Protein AF-A0A2I0HRJ3-F1 (afdb_monomer_lite)

InterPro domains:
  IPR005299 SAM dependent carboxyl methyltransferase [PF03492] (59-123)
  IPR005299 SAM dependent carboxyl methyltransferase [PTHR31009] (16-126)
  IPR029063 S-adenosyl-L-methionine-dependent methyltransferase superfamily [G3DSA:3.40.50.150] (27-151)
  IPR029063 S-adenosyl-L-methionine-dependent methyltransferase superfamily [SSF53335] (11-138)

Organism: Punica granatum (NCBI:txid22663)

Radius of gyration: 17.38 Å; chains: 1; bounding box: 43×32×62 Å

Sequence (162 aa):
MRNAAVTEPPESYPMNAGDGSYSYNKNSYFQRAATSTAKEKIDEAIATVLDITLFSSGPRASFTIADLGCSVGPNTFIAVQNIIEAVRKKYGSQAPDFQVFFNDHTANDFNTLFASLPPERNYYARSSRVLPWSIIPRVVPPFRALFLCDPLALKGAQGAAR

Secondary structure (DSSP, 8-state):
--------PPP--PPP-SSSTTSHHHH-HHHHHHHHHHHHHHHHHHHHH--GGGG-SSTT-EEEEEEES-TTSSHHHHHHHHHHHHHHHHHGGGPPEEEEEEE--TTS-HHHHHHTS-TT-SEEEEE-TT--TTTHHHHS-S-EEEEES-TTHHHHHHHT--

Structure (mmCIF, N/CA/C/O backbone):
data_AF-A0A2I0HRJ3-F1
#
_entry.id   AF-A0A2I0HRJ3-F1
#
loop_
_atom_site.group_PDB
_atom_site.id
_atom_site.type_symbol
_atom_site.label_atom_id
_atom_site.label_alt_id
_atom_site.label_comp_id
_atom_site.label_asym_id
_atom_site.label_entity_id
_atom_site.label_seq_id
_atom_site.pdbx_PDB_ins_code
_atom_site.Cartn_x
_atom_site.Cartn_y
_atom_site.Cartn_z
_atom_site.occupancy
_atom_site.B_iso_or_equiv
_atom_site.auth_seq_id
_atom_site.auth_comp_id
_atom_site.auth_asym_id
_atom_site.auth_atom_id
_atom_site.pdbx_PDB_model_num
ATOM 1 N N . MET A 1 1 ? -25.490 3.128 -42.632 1.00 36.47 1 MET A N 1
ATOM 2 C CA . MET A 1 1 ? -24.296 2.528 -42.000 1.00 36.47 1 MET A CA 1
ATOM 3 C C . MET A 1 1 ? -23.684 3.593 -41.100 1.00 36.47 1 MET A C 1
ATOM 5 O O . MET A 1 1 ? -23.390 4.668 -41.601 1.00 36.47 1 MET A O 1
ATOM 9 N N . ARG A 1 2 ? -23.642 3.384 -39.776 1.00 42.19 2 ARG A N 1
ATOM 10 C CA . ARG A 1 2 ? -23.034 4.340 -38.832 1.00 42.19 2 ARG A CA 1
ATOM 11 C C . ARG A 1 2 ? -21.537 4.047 -38.773 1.00 42.19 2 ARG A C 1
ATOM 13 O O . ARG A 1 2 ? -21.169 2.933 -38.414 1.00 42.19 2 ARG A O 1
ATOM 20 N N . ASN A 1 3 ? -20.709 5.025 -39.124 1.00 41.06 3 ASN A N 1
ATOM 21 C CA . ASN A 1 3 ? -19.272 4.966 -38.882 1.00 41.06 3 ASN A CA 1
ATOM 22 C C . ASN A 1 3 ? -19.058 5.031 -37.367 1.00 41.06 3 ASN A C 1
ATOM 24 O O . ASN A 1 3 ? -19.248 6.083 -36.759 1.00 41.06 3 ASN A O 1
ATOM 28 N N . ALA A 1 4 ? -18.739 3.895 -36.750 1.00 47.44 4 ALA A N 1
ATOM 29 C CA . ALA A 1 4 ? -18.221 3.884 -35.393 1.00 47.44 4 ALA A CA 1
ATOM 30 C C . ALA A 1 4 ? -16.813 4.479 -35.459 1.00 47.44 4 ALA A C 1
AT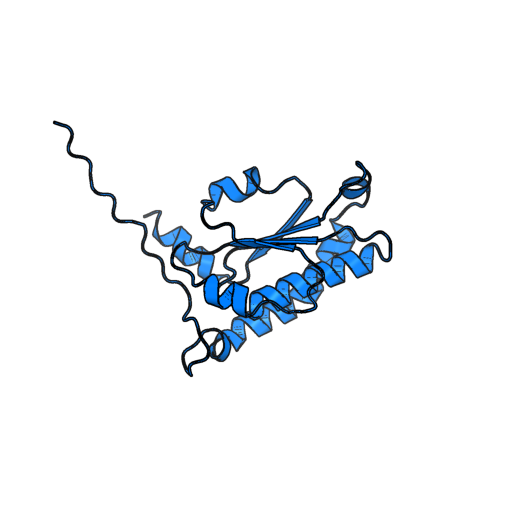OM 32 O O . ALA A 1 4 ? -15.919 3.886 -36.061 1.00 47.44 4 ALA A O 1
ATOM 33 N N . ALA A 1 5 ? -16.637 5.677 -34.903 1.00 50.50 5 ALA A N 1
ATOM 34 C CA . ALA A 1 5 ? -15.309 6.194 -34.627 1.00 50.50 5 ALA A CA 1
ATOM 35 C C . ALA A 1 5 ? -14.607 5.167 -33.732 1.00 50.50 5 ALA A C 1
ATOM 37 O O . ALA A 1 5 ? -15.096 4.855 -32.645 1.00 50.50 5 ALA A O 1
ATOM 38 N N . VAL A 1 6 ? -13.506 4.600 -34.221 1.00 47.59 6 VAL A N 1
ATOM 39 C CA . VAL A 1 6 ? -12.595 3.815 -33.395 1.00 47.59 6 VAL A CA 1
ATOM 40 C C . VAL A 1 6 ? -11.976 4.815 -32.426 1.00 47.59 6 VAL A C 1
ATOM 42 O O . VAL A 1 6 ? -11.072 5.562 -32.780 1.00 47.59 6 VAL A O 1
ATOM 45 N N . THR A 1 7 ? -12.549 4.924 -31.231 1.00 51.59 7 THR A N 1
ATOM 46 C CA . THR A 1 7 ? -11.903 5.612 -30.118 1.00 51.59 7 THR A CA 1
ATOM 47 C C . THR A 1 7 ? -10.709 4.763 -29.716 1.00 51.59 7 THR A C 1
ATOM 49 O O . THR A 1 7 ? -10.887 3.713 -29.095 1.00 51.59 7 THR A O 1
ATOM 52 N N . GLU A 1 8 ? -9.517 5.197 -30.124 1.00 52.19 8 GLU A N 1
ATOM 53 C CA . GLU A 1 8 ? -8.246 4.716 -29.584 1.00 52.19 8 GLU A CA 1
ATOM 54 C C . GLU A 1 8 ? -8.344 4.682 -28.046 1.00 52.19 8 GLU A C 1
ATOM 56 O O . GLU A 1 8 ? -8.881 5.626 -27.446 1.00 52.19 8 GLU A O 1
ATOM 61 N N . PRO A 1 9 ? -7.907 3.596 -27.384 1.00 56.91 9 PRO A N 1
ATOM 62 C CA . PRO A 1 9 ? -7.896 3.554 -25.930 1.00 56.91 9 PRO A CA 1
ATOM 63 C C . PRO A 1 9 ? -7.032 4.708 -25.397 1.00 56.91 9 PRO A C 1
ATOM 65 O O . PRO A 1 9 ? -6.014 5.034 -26.009 1.00 56.91 9 PRO A O 1
ATOM 68 N N . PRO A 1 10 ? -7.414 5.340 -24.272 1.00 60.16 10 PRO A N 1
ATOM 69 C CA . PRO A 1 10 ? -6.626 6.422 -23.698 1.00 60.16 10 PRO A CA 1
ATOM 70 C C . PRO A 1 10 ? -5.195 5.940 -23.457 1.00 60.16 10 PRO A C 1
ATOM 72 O O . PRO A 1 10 ? -4.993 4.884 -22.850 1.00 60.16 10 PRO A O 1
ATOM 75 N N . GLU A 1 11 ? -4.215 6.706 -23.940 1.00 67.25 11 GLU A N 1
ATOM 76 C CA . GLU A 1 11 ? -2.806 6.386 -23.739 1.00 67.25 11 GLU A CA 1
ATOM 77 C C . GLU A 1 11 ? -2.516 6.240 -22.241 1.00 67.25 11 GLU A C 1
ATOM 79 O O . GLU A 1 11 ? -2.834 7.110 -21.426 1.00 67.25 11 GLU A O 1
ATOM 84 N N . SER A 1 12 ? -1.920 5.109 -21.871 1.00 68.00 12 SER A N 1
ATOM 85 C CA . SER A 1 12 ? -1.556 4.802 -20.494 1.00 68.00 12 SER A CA 1
ATOM 86 C C . SER A 1 12 ? -0.052 4.624 -20.385 1.00 68.00 12 SER A C 1
ATOM 88 O O . SER A 1 12 ? 0.529 3.838 -21.133 1.00 68.00 12 SER A O 1
ATOM 90 N N . TYR A 1 13 ? 0.548 5.290 -19.405 1.00 80.38 13 TYR A N 1
ATOM 91 C CA . TYR A 1 13 ? 1.987 5.285 -19.168 1.00 80.38 13 TYR A CA 1
ATOM 92 C C . TYR A 1 13 ? 2.281 4.682 -17.787 1.00 80.38 13 TYR A C 1
ATOM 94 O O . TYR A 1 13 ? 2.548 5.427 -16.842 1.00 80.38 13 TYR A O 1
ATOM 102 N N . PRO A 1 14 ? 2.158 3.348 -17.621 1.00 82.38 14 PRO A N 1
ATOM 103 C CA . PRO A 1 14 ? 2.482 2.696 -16.360 1.00 82.38 14 PRO A CA 1
ATOM 104 C C . PRO A 1 14 ? 3.990 2.743 -16.100 1.00 82.38 14 PRO A C 1
ATOM 106 O O . PRO A 1 14 ? 4.805 2.925 -17.007 1.00 82.38 14 PRO A O 1
ATOM 109 N N . MET A 1 15 ? 4.368 2.538 -14.844 1.00 87.75 15 MET A N 1
ATOM 110 C CA . MET A 1 15 ? 5.772 2.518 -14.456 1.00 87.75 15 MET A CA 1
ATOM 111 C C . MET A 1 15 ? 6.461 1.214 -14.876 1.00 87.75 15 MET A C 1
ATOM 113 O O . MET A 1 15 ? 5.838 0.155 -14.951 1.00 87.75 15 MET A O 1
ATOM 117 N N . ASN A 1 16 ? 7.779 1.281 -15.087 1.00 85.50 16 ASN A N 1
ATOM 118 C CA . ASN A 1 16 ? 8.583 0.123 -15.478 1.00 85.50 16 ASN A CA 1
ATOM 119 C C . ASN A 1 16 ? 8.560 -0.971 -14.402 1.00 85.50 16 ASN A C 1
ATOM 121 O O . ASN A 1 16 ? 9.059 -0.774 -13.290 1.00 85.50 16 ASN A O 1
ATOM 125 N N . ALA A 1 17 ? 8.035 -2.139 -14.761 1.00 86.88 17 ALA A N 1
ATOM 126 C CA . ALA A 1 17 ? 8.001 -3.318 -13.907 1.00 86.88 17 ALA A CA 1
ATOM 127 C C . ALA A 1 17 ? 9.366 -4.025 -13.781 1.00 86.88 17 ALA A C 1
ATOM 129 O O . ALA A 1 17 ? 10.357 -3.660 -14.422 1.00 86.88 17 ALA A O 1
ATOM 130 N N . GLY A 1 18 ? 9.398 -5.071 -12.953 1.00 85.19 18 GLY A N 1
ATOM 131 C CA . GLY A 1 18 ? 10.560 -5.933 -12.743 1.00 85.19 18 GLY A CA 1
ATOM 132 C C . GLY A 1 18 ? 11.601 -5.366 -11.776 1.00 85.19 18 GLY A C 1
ATOM 133 O O . GLY A 1 18 ? 11.339 -4.432 -11.023 1.00 85.19 18 GLY A O 1
ATOM 134 N N . ASP A 1 19 ? 12.799 -5.956 -11.806 1.00 85.81 19 ASP A N 1
ATOM 135 C CA . ASP A 1 19 ? 13.920 -5.596 -10.924 1.00 85.81 19 ASP A CA 1
ATOM 136 C C . ASP A 1 19 ? 15.177 -5.157 -11.705 1.00 85.81 19 ASP A C 1
ATOM 138 O O . ASP A 1 19 ? 16.300 -5.170 -11.204 1.00 85.81 19 ASP A O 1
ATOM 142 N N . GLY A 1 20 ? 15.019 -4.753 -12.968 1.00 88.31 20 GLY A N 1
ATOM 143 C CA . GLY A 1 20 ? 16.112 -4.194 -13.771 1.00 88.31 20 GLY A CA 1
ATOM 144 C C . GLY A 1 20 ? 16.612 -2.844 -13.236 1.00 88.31 20 GLY A C 1
ATOM 145 O O . GLY A 1 20 ? 15.950 -2.201 -12.422 1.00 88.31 20 GLY A O 1
ATOM 146 N N . SER A 1 21 ? 17.760 -2.364 -13.723 1.00 90.44 21 SER A N 1
ATOM 147 C CA . SER A 1 21 ? 18.343 -1.067 -13.323 1.00 90.44 21 SER A CA 1
ATOM 148 C C . SER A 1 21 ? 17.411 0.130 -13.552 1.00 90.44 21 SER A C 1
ATOM 150 O O . SER A 1 21 ? 17.466 1.089 -12.790 1.00 90.44 21 SER A O 1
ATOM 152 N N . TYR A 1 22 ? 16.523 0.054 -14.546 1.00 87.69 22 TYR A N 1
ATOM 153 C CA . TYR A 1 22 ? 15.532 1.086 -14.885 1.00 87.69 22 TYR A CA 1
ATOM 154 C C . TYR A 1 22 ? 14.120 0.789 -14.351 1.00 87.69 22 TYR A C 1
ATOM 156 O O . TYR A 1 22 ? 13.154 1.444 -14.749 1.00 87.69 22 TYR A O 1
ATOM 164 N N . SER A 1 23 ? 13.979 -0.213 -13.478 1.00 88.62 23 SER A N 1
ATOM 165 C CA . SER A 1 23 ? 12.695 -0.550 -12.857 1.00 88.62 23 SER A CA 1
ATOM 166 C C . SER A 1 23 ? 12.235 0.536 -11.888 1.00 88.62 23 SER A C 1
ATOM 168 O O . SER A 1 23 ? 13.045 1.222 -11.254 1.00 88.62 23 SER A O 1
ATOM 170 N N . TYR A 1 24 ? 10.922 0.655 -11.714 1.00 87.31 24 TYR A N 1
ATOM 171 C CA . TYR A 1 24 ? 10.321 1.553 -10.734 1.00 87.31 24 TYR A CA 1
ATOM 172 C C . TYR A 1 24 ? 10.784 1.241 -9.307 1.00 87.31 24 TYR A C 1
ATOM 174 O O . TYR A 1 24 ? 11.082 2.158 -8.542 1.00 87.31 24 TYR A O 1
ATOM 182 N N . ASN A 1 25 ? 10.935 -0.040 -8.958 1.00 85.75 25 ASN A N 1
ATOM 183 C CA . ASN A 1 25 ? 11.424 -0.462 -7.644 1.00 85.75 25 ASN A CA 1
ATOM 184 C C . ASN A 1 25 ? 12.766 0.207 -7.277 1.00 85.75 25 ASN A C 1
ATOM 186 O O . ASN A 1 25 ? 12.941 0.676 -6.151 1.00 85.75 25 ASN A O 1
ATOM 190 N N . LYS A 1 26 ? 13.685 0.318 -8.248 1.00 87.38 26 LYS A N 1
ATOM 191 C CA . LYS A 1 26 ? 15.027 0.896 -8.056 1.00 87.38 26 LYS A CA 1
ATOM 192 C C . LYS A 1 26 ? 15.101 2.413 -8.260 1.00 87.38 26 LYS A C 1
ATOM 194 O O . LYS A 1 26 ? 16.068 3.022 -7.818 1.00 87.38 26 LYS A O 1
ATOM 199 N N . ASN A 1 27 ? 14.087 3.033 -8.871 1.00 89.69 27 ASN A N 1
ATOM 200 C CA . ASN A 1 27 ? 14.118 4.449 -9.271 1.00 89.69 27 ASN A CA 1
ATOM 201 C C . ASN A 1 27 ? 13.003 5.311 -8.647 1.00 89.69 27 ASN A C 1
ATOM 203 O O . ASN A 1 27 ? 12.802 6.450 -9.055 1.00 89.69 27 ASN A O 1
ATOM 207 N N . SER A 1 28 ? 12.288 4.804 -7.640 1.00 86.25 28 SER A N 1
ATOM 208 C CA . SER A 1 28 ? 11.148 5.490 -7.005 1.00 86.25 28 SER A CA 1
ATOM 209 C C . SER A 1 28 ? 11.454 6.074 -5.617 1.00 86.25 28 SER A C 1
ATOM 211 O O . SER A 1 28 ? 10.591 6.131 -4.737 1.00 86.25 28 SER A O 1
ATOM 213 N N . TYR A 1 29 ? 12.701 6.506 -5.393 1.00 86.56 29 TYR A N 1
ATOM 214 C CA . TYR A 1 29 ? 13.154 7.051 -4.105 1.00 86.56 29 TYR A CA 1
ATOM 215 C C . TYR A 1 29 ? 12.340 8.272 -3.658 1.00 86.56 29 TYR A C 1
ATOM 217 O O . TYR A 1 29 ? 11.975 8.369 -2.487 1.00 86.56 29 TYR A O 1
ATOM 225 N N . PHE A 1 30 ? 12.010 9.180 -4.581 1.00 83.81 30 PHE A N 1
ATOM 226 C CA . PHE A 1 30 ? 11.241 10.382 -4.254 1.00 83.81 30 PHE A CA 1
ATOM 227 C C . PHE A 1 30 ? 9.823 10.044 -3.781 1.00 83.81 30 PHE A C 1
ATOM 229 O O . PHE A 1 30 ? 9.378 10.570 -2.763 1.00 83.81 30 PHE A O 1
ATOM 236 N N . GLN A 1 31 ? 9.138 9.120 -4.461 1.00 82.94 31 GLN A N 1
ATOM 237 C CA . GLN A 1 31 ? 7.815 8.636 -4.053 1.00 82.94 31 GLN A CA 1
ATOM 238 C C . GLN A 1 31 ? 7.879 7.926 -2.695 1.00 82.94 31 GLN A C 1
ATOM 240 O O . GLN A 1 31 ? 7.003 8.111 -1.846 1.00 82.94 31 GLN A O 1
ATOM 245 N N . ARG A 1 32 ? 8.950 7.161 -2.449 1.00 85.25 32 ARG A N 1
ATOM 246 C CA . ARG A 1 32 ? 9.186 6.519 -1.152 1.00 85.25 32 ARG A CA 1
ATOM 247 C C . ARG A 1 32 ? 9.362 7.543 -0.033 1.00 85.25 32 ARG A C 1
ATOM 249 O O . ARG A 1 32 ? 8.709 7.423 0.997 1.00 85.25 32 ARG A O 1
ATOM 256 N N . ALA A 1 33 ? 10.201 8.557 -0.240 1.00 83.81 33 ALA A N 1
ATOM 257 C CA . ALA A 1 33 ? 10.417 9.624 0.732 1.00 83.81 33 ALA A CA 1
ATOM 258 C C . ALA A 1 33 ? 9.114 10.382 1.031 1.00 83.81 33 ALA A C 1
ATOM 260 O O . ALA A 1 33 ? 8.775 10.578 2.196 1.00 83.81 33 ALA A O 1
ATOM 261 N N . ALA A 1 34 ? 8.338 10.717 -0.005 1.00 82.00 34 ALA A N 1
ATOM 262 C CA . ALA A 1 34 ? 7.035 11.356 0.152 1.00 82.00 34 ALA A CA 1
ATOM 263 C C . ALA A 1 34 ? 6.055 10.496 0.970 1.00 82.00 34 ALA A C 1
ATOM 265 O O . ALA A 1 34 ? 5.377 11.015 1.856 1.00 82.00 34 ALA A O 1
ATOM 266 N N . THR A 1 35 ? 6.024 9.180 0.731 1.00 80.44 35 THR A N 1
ATOM 267 C CA . THR A 1 35 ? 5.199 8.231 1.502 1.00 80.44 35 THR A CA 1
ATOM 268 C C . THR A 1 35 ? 5.604 8.205 2.977 1.00 80.44 35 THR A C 1
ATOM 270 O O . THR A 1 35 ? 4.741 8.212 3.854 1.00 80.44 35 THR A O 1
ATOM 273 N N . SER A 1 36 ? 6.908 8.227 3.266 1.00 81.38 36 SER A N 1
ATOM 274 C CA . SER A 1 36 ? 7.418 8.287 4.640 1.00 81.38 36 SER A CA 1
ATOM 275 C C . SER A 1 36 ? 7.033 9.589 5.342 1.00 81.38 36 SER A C 1
ATOM 277 O O . SER A 1 36 ? 6.563 9.548 6.473 1.00 81.38 36 SER A O 1
ATOM 279 N N . THR A 1 37 ? 7.160 10.740 4.674 1.00 82.62 37 THR A N 1
ATOM 280 C CA . THR A 1 37 ? 6.748 12.040 5.235 1.00 82.62 37 THR A CA 1
ATOM 281 C C . THR A 1 37 ? 5.234 12.132 5.435 1.00 82.62 37 THR A C 1
ATOM 283 O O . THR A 1 37 ? 4.768 12.757 6.383 1.00 82.62 37 THR A O 1
ATOM 286 N N . ALA A 1 38 ? 4.441 11.489 4.574 1.00 82.88 38 ALA A N 1
ATOM 287 C CA . ALA A 1 38 ? 2.989 11.454 4.717 1.00 82.88 38 ALA A CA 1
ATOM 288 C C . ALA A 1 38 ? 2.519 10.641 5.936 1.00 82.88 38 ALA A C 1
ATOM 290 O O . ALA A 1 38 ? 1.383 10.830 6.368 1.00 82.88 38 ALA A O 1
ATOM 291 N N . LYS A 1 39 ? 3.368 9.774 6.510 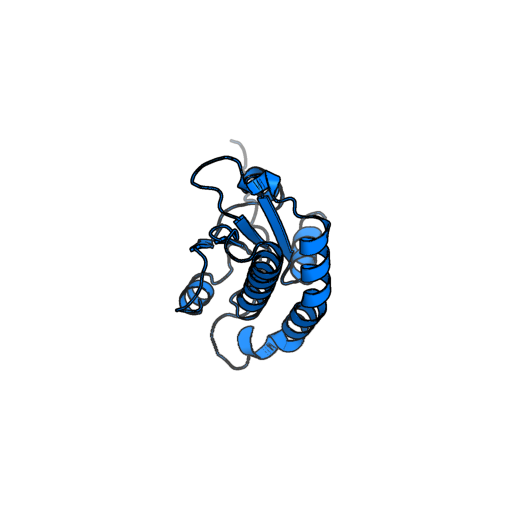1.00 86.81 39 LYS A N 1
ATOM 292 C CA . LYS A 1 39 ? 3.010 8.897 7.635 1.00 86.81 39 LYS A CA 1
ATOM 293 C C . LYS A 1 39 ? 2.410 9.662 8.813 1.00 86.81 39 LYS A C 1
ATOM 295 O O . LYS A 1 39 ? 1.345 9.289 9.285 1.00 86.81 39 LYS A O 1
ATOM 300 N N . GLU A 1 40 ? 3.047 10.745 9.251 1.00 88.12 40 GLU A N 1
ATOM 301 C CA . GLU A 1 40 ? 2.569 11.531 10.399 1.00 88.12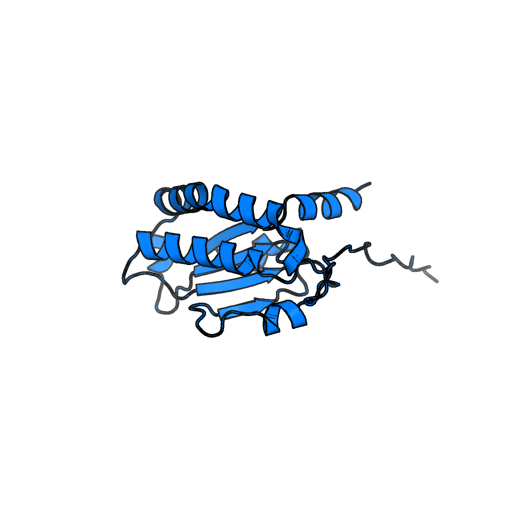 40 GLU A CA 1
ATOM 302 C C . GLU A 1 40 ? 1.180 12.129 10.142 1.00 88.12 40 GLU A C 1
ATOM 304 O O . GLU A 1 40 ? 0.310 12.090 11.009 1.00 88.12 40 GLU A O 1
ATOM 309 N N . LYS A 1 41 ? 0.934 12.597 8.912 1.00 85.75 41 LYS A N 1
ATOM 310 C CA . LYS A 1 41 ? -0.377 13.120 8.504 1.00 85.75 41 LYS A CA 1
ATOM 311 C C . LYS A 1 41 ? -1.441 12.029 8.424 1.00 85.75 41 LYS A C 1
ATOM 313 O O . LYS A 1 41 ? -2.598 12.290 8.738 1.00 85.75 41 LYS A O 1
ATOM 318 N N . ILE A 1 42 ? -1.072 10.820 7.993 1.00 86.44 42 ILE A N 1
ATOM 319 C CA . ILE A 1 42 ? -1.971 9.657 7.992 1.00 86.44 42 ILE A CA 1
ATOM 320 C C . ILE A 1 42 ? -2.354 9.303 9.430 1.00 86.44 42 ILE A C 1
ATOM 322 O O . ILE A 1 42 ? -3.540 9.154 9.716 1.00 86.44 42 ILE A O 1
ATOM 326 N N . ASP A 1 43 ? -1.371 9.212 10.330 1.00 87.44 43 ASP A N 1
ATOM 327 C CA . ASP A 1 43 ? -1.586 8.957 11.757 1.00 87.44 43 ASP A CA 1
ATOM 328 C C . ASP A 1 43 ? -2.567 9.978 12.354 1.00 87.44 43 ASP A C 1
ATOM 330 O O . ASP A 1 43 ? -3.551 9.592 12.986 1.00 87.44 43 ASP A O 1
ATOM 334 N N . GLU A 1 44 ? -2.337 11.273 12.112 1.00 86.50 44 GLU A N 1
ATOM 335 C CA . GLU A 1 44 ? -3.198 12.359 12.592 1.00 86.50 44 GLU A CA 1
ATOM 336 C C . GLU A 1 44 ? -4.615 12.278 12.007 1.00 86.50 44 GLU A C 1
ATOM 338 O O . GLU A 1 44 ? -5.604 12.342 12.744 1.00 86.50 44 GLU A O 1
ATOM 343 N N . ALA A 1 45 ? -4.737 12.093 10.690 1.00 85.19 45 ALA A N 1
ATOM 344 C CA . ALA A 1 45 ? -6.030 12.004 10.019 1.00 85.19 45 ALA A CA 1
ATOM 345 C C . ALA A 1 45 ? -6.845 10.808 10.528 1.00 85.19 45 ALA A C 1
ATOM 347 O O . ALA A 1 45 ? -8.037 10.936 10.797 1.00 85.19 45 ALA A O 1
ATOM 348 N N . ILE A 1 46 ? -6.216 9.647 10.726 1.00 85.25 46 ILE A N 1
ATOM 349 C CA . ILE A 1 46 ? -6.906 8.472 11.266 1.00 85.25 46 ILE A CA 1
ATOM 350 C C . ILE A 1 46 ? -7.263 8.672 12.739 1.00 85.25 46 ILE A C 1
ATOM 352 O O . ILE A 1 46 ? -8.381 8.336 13.141 1.00 85.25 46 ILE A O 1
ATOM 356 N N . ALA A 1 47 ? -6.377 9.272 13.538 1.00 85.62 47 ALA A N 1
ATOM 357 C CA . ALA A 1 47 ? -6.639 9.596 14.938 1.00 85.62 47 ALA A CA 1
ATOM 358 C C . ALA A 1 47 ? -7.828 10.554 15.117 1.00 85.62 47 ALA A C 1
ATOM 360 O O . ALA A 1 47 ? -8.607 10.377 16.054 1.00 85.62 47 ALA A O 1
ATOM 361 N N . THR A 1 48 ? -8.026 11.502 14.201 1.00 81.75 48 THR A N 1
ATOM 362 C CA . THR A 1 48 ? -9.041 12.563 14.324 1.00 81.75 48 THR A CA 1
ATOM 363 C C . THR A 1 48 ? -10.344 12.275 13.575 1.00 81.75 48 THR A C 1
ATOM 365 O O . THR A 1 48 ? -11.417 12.522 14.117 1.00 81.75 48 THR A O 1
ATOM 368 N N . VAL A 1 49 ? -10.279 11.731 12.356 1.00 76.69 49 VAL A N 1
ATOM 369 C CA . VAL A 1 49 ? -11.434 11.645 11.440 1.00 76.69 49 VAL A CA 1
ATOM 370 C C . VAL A 1 49 ? -12.178 10.310 11.536 1.00 76.69 49 VAL A C 1
ATOM 372 O O . VAL A 1 49 ? -13.384 10.260 11.307 1.00 76.69 49 VAL A O 1
ATOM 375 N N . LEU A 1 50 ? -11.486 9.211 11.853 1.00 74.56 50 LEU A N 1
ATOM 376 C CA . LEU A 1 50 ? -12.092 7.876 11.798 1.00 74.56 50 LEU A CA 1
ATOM 377 C C . LEU A 1 50 ? -12.897 7.559 13.074 1.00 74.56 50 LEU A C 1
ATOM 379 O O . LEU A 1 50 ? -12.329 7.497 14.161 1.00 74.56 50 LEU A O 1
ATOM 383 N N . ASP A 1 51 ? -14.206 7.333 12.977 1.00 71.62 51 ASP A N 1
ATOM 384 C CA . ASP A 1 51 ? -15.056 7.002 14.135 1.00 71.62 51 ASP A CA 1
ATOM 385 C C . ASP A 1 51 ? -15.240 5.479 14.302 1.00 71.62 51 ASP A C 1
ATOM 387 O O . ASP A 1 51 ? -15.378 4.742 13.331 1.00 71.62 51 ASP A O 1
ATOM 391 N N . ILE A 1 52 ? -15.242 4.993 15.546 1.00 59.91 52 ILE A N 1
ATOM 392 C CA . ILE A 1 52 ? -15.401 3.579 15.919 1.00 59.91 52 ILE A CA 1
ATOM 393 C C . ILE A 1 52 ? -16.816 3.044 15.660 1.00 59.91 52 ILE A C 1
ATOM 395 O O . ILE A 1 52 ? -17.004 1.843 15.437 1.00 59.91 52 ILE A O 1
ATOM 399 N N . THR A 1 53 ? -17.820 3.930 15.649 1.00 61.81 53 THR A N 1
ATOM 400 C CA . THR A 1 53 ? -19.222 3.569 15.374 1.00 61.81 53 THR A CA 1
ATOM 401 C C . THR A 1 53 ? -19.382 2.930 13.990 1.00 61.81 53 THR A C 1
ATOM 403 O O . THR A 1 53 ? -20.252 2.079 13.790 1.00 61.81 53 THR A O 1
ATOM 406 N N . LEU A 1 54 ? -18.459 3.240 13.072 1.00 60.56 54 LEU A N 1
ATOM 407 C CA . LEU A 1 54 ? -18.364 2.664 11.735 1.00 60.56 54 LEU A CA 1
ATOM 408 C C . LEU A 1 54 ? -18.184 1.135 11.747 1.00 60.56 54 LEU A C 1
ATOM 410 O O . LEU A 1 54 ? -18.760 0.453 10.903 1.00 60.56 54 LEU A O 1
ATOM 414 N N . PHE A 1 55 ? -17.450 0.574 12.714 1.00 61.88 55 PHE A N 1
ATOM 415 C CA . PHE A 1 55 ? -17.154 -0.869 12.763 1.00 61.88 55 PHE A CA 1
ATOM 416 C C . PHE A 1 55 ? -18.081 -1.659 13.690 1.00 61.88 55 PHE A C 1
ATOM 418 O O . PHE A 1 55 ? -18.043 -2.885 13.710 1.00 61.88 55 PHE A O 1
ATOM 425 N N . SER A 1 56 ? -18.951 -0.970 14.429 1.00 54.50 56 SER A N 1
ATOM 426 C CA . SER A 1 56 ? -19.861 -1.585 15.405 1.00 54.50 56 SER A CA 1
ATOM 427 C C . SER A 1 56 ? -21.088 -2.252 14.755 1.00 54.50 56 SER A C 1
ATOM 429 O O . SER A 1 56 ? -21.872 -2.924 15.423 1.00 54.50 56 SER A O 1
ATOM 431 N N . SER A 1 57 ? -21.257 -2.099 13.437 1.00 52.81 57 SER A N 1
ATOM 432 C CA . SER A 1 57 ? -22.404 -2.604 12.674 1.00 52.81 57 SER A CA 1
ATOM 433 C C . SER A 1 57 ? -22.154 -4.020 12.123 1.00 52.81 57 SER A C 1
ATOM 435 O O . SER A 1 57 ? -22.045 -4.227 10.917 1.00 52.81 57 SER A O 1
ATOM 437 N N . GLY A 1 58 ? -22.085 -5.013 13.014 1.00 54.75 58 GLY A N 1
ATOM 438 C CA . GLY A 1 58 ? -22.242 -6.435 12.677 1.00 54.75 58 GLY A CA 1
ATOM 439 C C . GLY A 1 58 ? -20.960 -7.274 12.496 1.00 54.75 58 GLY A C 1
ATOM 440 O O . GLY A 1 58 ? -19.853 -6.743 12.443 1.00 54.75 58 GLY A O 1
ATOM 441 N N . PRO A 1 59 ? -21.089 -8.614 12.370 1.00 49.84 59 PRO A N 1
ATOM 442 C CA . PRO A 1 59 ? -20.006 -9.593 12.582 1.00 49.84 59 PRO A CA 1
ATOM 443 C C . PRO A 1 59 ? -18.921 -9.648 11.485 1.00 49.84 59 PRO A C 1
ATOM 445 O O . PRO A 1 59 ? -18.185 -10.626 11.401 1.00 49.84 59 PRO A O 1
ATOM 448 N N . ARG A 1 60 ? -18.876 -8.664 10.576 1.00 54.28 60 ARG A N 1
ATOM 449 C CA . ARG A 1 60 ? -18.053 -8.665 9.348 1.00 54.28 60 ARG A CA 1
ATOM 450 C C . ARG A 1 60 ? -17.508 -7.279 8.980 1.00 54.28 60 ARG A C 1
ATOM 452 O O . ARG A 1 60 ? -17.262 -7.010 7.805 1.00 54.28 60 ARG A O 1
ATOM 459 N N . ALA A 1 61 ? -17.373 -6.371 9.941 1.00 67.62 61 ALA A N 1
ATOM 460 C CA . ALA A 1 61 ? -16.865 -5.035 9.657 1.00 67.62 61 ALA A CA 1
ATOM 461 C C . ALA A 1 61 ? -15.367 -5.092 9.301 1.00 67.62 61 ALA A C 1
ATOM 463 O O . ALA A 1 61 ? -14.516 -5.186 10.177 1.00 67.62 61 ALA A O 1
ATOM 464 N N . SER A 1 62 ? -15.043 -5.056 8.007 1.00 77.06 62 SER A N 1
ATOM 465 C CA . SER A 1 62 ? -13.667 -4.924 7.515 1.00 77.06 62 SER A CA 1
ATOM 466 C C . SER A 1 62 ? -13.361 -3.480 7.120 1.00 77.06 62 SER A C 1
ATOM 468 O O . SER A 1 62 ? -14.180 -2.838 6.456 1.00 77.06 62 SER A O 1
ATOM 470 N N . PHE A 1 63 ? -12.164 -2.991 7.434 1.00 83.06 63 PHE A N 1
ATOM 471 C CA . PHE A 1 63 ? -11.670 -1.709 6.945 1.00 83.06 63 PHE A CA 1
ATOM 472 C C . PHE A 1 63 ? -11.128 -1.852 5.528 1.00 83.06 63 PHE A C 1
ATOM 474 O O . PHE A 1 63 ? -10.258 -2.684 5.264 1.00 83.06 63 PHE A O 1
ATOM 481 N N . THR A 1 64 ? -11.648 -1.041 4.607 1.00 84.69 64 THR A N 1
ATOM 482 C CA . THR A 1 64 ? -11.239 -1.090 3.203 1.00 84.69 64 THR A CA 1
ATOM 483 C C . THR A 1 64 ? -10.299 0.064 2.876 1.00 84.69 64 THR A C 1
ATOM 485 O O . THR A 1 64 ? -10.616 1.231 3.095 1.00 84.69 64 THR A O 1
ATOM 488 N N . ILE A 1 65 ? -9.143 -0.271 2.317 1.00 85.94 65 ILE A N 1
ATOM 489 C CA . ILE A 1 65 ? -8.137 0.668 1.831 1.00 85.94 65 ILE A CA 1
ATOM 490 C C . ILE A 1 65 ? -8.145 0.594 0.309 1.00 85.94 65 ILE A C 1
ATOM 492 O O . ILE A 1 65 ? -8.121 -0.497 -0.260 1.00 85.94 65 ILE A O 1
ATOM 496 N N . ALA A 1 66 ? -8.168 1.745 -0.353 1.00 85.31 66 ALA A N 1
ATOM 497 C CA . ALA A 1 66 ? -7.973 1.828 -1.794 1.00 85.31 66 ALA A CA 1
ATOM 498 C C . ALA A 1 66 ? -6.710 2.644 -2.075 1.00 85.31 66 ALA A C 1
ATOM 500 O O . ALA A 1 66 ? -6.634 3.811 -1.683 1.00 85.31 66 ALA A O 1
ATOM 501 N N . ASP A 1 67 ? -5.739 2.025 -2.745 1.00 85.94 67 ASP A N 1
ATOM 502 C CA . ASP A 1 67 ? -4.553 2.710 -3.255 1.00 85.94 67 ASP A CA 1
ATOM 503 C C . ASP A 1 67 ? -4.715 2.960 -4.750 1.00 85.94 67 ASP A C 1
ATOM 505 O O . ASP A 1 67 ? -4.847 2.021 -5.544 1.00 85.94 67 ASP A O 1
ATOM 509 N N . LEU A 1 68 ? -4.763 4.237 -5.116 1.00 84.19 68 LEU A N 1
ATOM 510 C CA . LEU A 1 68 ? -4.978 4.676 -6.482 1.00 84.19 68 LEU A CA 1
ATOM 511 C C . LEU A 1 68 ? -3.661 5.184 -7.073 1.00 84.19 68 LEU A C 1
ATOM 513 O O . LEU A 1 68 ? -3.083 6.151 -6.584 1.00 84.19 68 LEU A O 1
ATOM 517 N N . GLY A 1 69 ? -3.212 4.543 -8.149 1.00 83.19 69 GLY A N 1
ATOM 518 C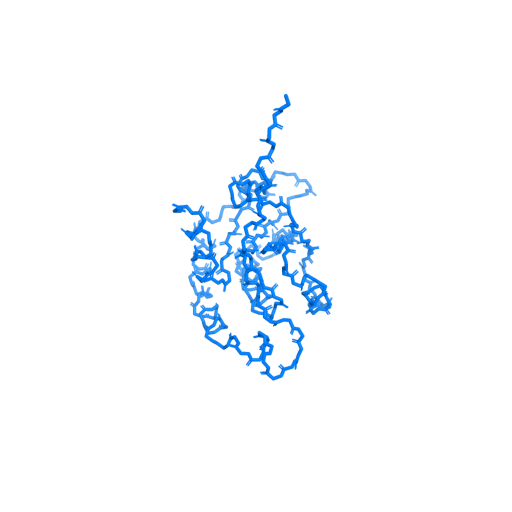 CA . GLY A 1 69 ? -1.858 4.713 -8.672 1.00 83.19 69 GLY A CA 1
ATOM 519 C C . GLY A 1 69 ? -0.860 3.810 -7.945 1.00 83.19 69 GLY A C 1
ATOM 520 O O . GLY A 1 69 ? 0.192 4.280 -7.516 1.00 83.19 69 GLY A O 1
ATOM 521 N N . CYS A 1 70 ? -1.208 2.534 -7.741 1.00 86.62 70 CYS A N 1
ATOM 522 C CA . CYS A 1 70 ? -0.390 1.603 -6.960 1.00 86.62 70 CYS A CA 1
ATOM 523 C C . CYS A 1 70 ? 0.937 1.219 -7.632 1.00 86.62 70 CYS A C 1
ATOM 525 O O . CYS A 1 70 ? 1.837 0.691 -6.968 1.00 86.62 70 CYS A O 1
ATOM 527 N N . SER A 1 71 ? 1.071 1.466 -8.940 1.00 88.38 71 SER A N 1
ATOM 528 C CA . SER A 1 71 ? 2.204 1.037 -9.752 1.00 88.38 71 SER A CA 1
ATOM 529 C C . SER A 1 71 ? 2.455 -0.468 -9.543 1.00 88.38 71 SER A C 1
ATOM 531 O O . SER A 1 71 ? 1.519 -1.265 -9.404 1.00 88.38 71 SER A O 1
ATOM 533 N N . VAL A 1 72 ? 3.718 -0.871 -9.495 1.00 87.94 72 VAL A N 1
ATOM 534 C CA . VAL A 1 72 ? 4.179 -2.257 -9.350 1.00 87.94 72 VAL A CA 1
ATOM 535 C C . VAL A 1 72 ? 4.786 -2.548 -7.971 1.00 87.94 72 VAL A C 1
ATOM 537 O O . VAL A 1 72 ? 5.333 -3.625 -7.754 1.00 87.94 72 VAL A O 1
ATOM 540 N N . GLY A 1 73 ? 4.700 -1.595 -7.036 1.00 83.88 73 GLY A N 1
ATOM 541 C CA . GLY A 1 73 ? 5.373 -1.651 -5.734 1.00 83.88 73 GLY A CA 1
ATOM 542 C C . GLY A 1 73 ? 6.849 -1.212 -5.759 1.00 83.88 73 GLY A C 1
ATOM 543 O O . GLY A 1 73 ? 7.393 -0.904 -6.818 1.00 83.88 73 GLY A O 1
ATOM 544 N N . PRO A 1 74 ? 7.513 -1.106 -4.588 1.00 88.88 74 PRO A N 1
ATOM 545 C CA . PRO A 1 74 ? 7.040 -1.508 -3.260 1.00 88.88 74 PRO A CA 1
ATOM 546 C C . PRO A 1 74 ? 6.366 -0.374 -2.471 1.00 88.88 74 PRO A C 1
ATOM 548 O O . PRO A 1 74 ? 5.842 -0.614 -1.387 1.00 88.88 74 PRO A O 1
ATOM 551 N N . ASN A 1 75 ? 6.380 0.862 -2.980 1.00 89.31 75 ASN A N 1
ATOM 552 C CA . ASN A 1 75 ? 5.922 2.039 -2.229 1.00 89.31 75 ASN A CA 1
ATOM 553 C C . ASN A 1 75 ? 4.450 1.928 -1.795 1.00 89.31 75 ASN A C 1
ATOM 555 O O . ASN A 1 75 ? 4.121 2.265 -0.660 1.00 89.31 75 ASN A O 1
ATOM 559 N N . THR A 1 76 ? 3.601 1.346 -2.646 1.00 89.31 76 THR A N 1
ATOM 560 C CA . THR A 1 76 ? 2.204 1.014 -2.328 1.00 89.31 76 THR A CA 1
ATOM 561 C C . THR A 1 76 ? 2.061 0.171 -1.052 1.00 89.31 76 THR A C 1
ATOM 563 O O . THR A 1 76 ? 1.224 0.458 -0.198 1.00 89.31 76 THR A O 1
ATOM 566 N N . PHE A 1 77 ? 2.942 -0.812 -0.835 1.00 90.75 77 PHE A N 1
ATOM 567 C CA . PHE A 1 77 ? 2.897 -1.662 0.356 1.00 90.75 77 PHE A CA 1
ATOM 568 C C . PHE A 1 77 ? 3.276 -0.889 1.619 1.00 90.75 77 PHE A C 1
ATOM 570 O O . PHE A 1 77 ? 2.673 -1.109 2.666 1.00 90.75 77 PHE A O 1
ATOM 577 N N . ILE A 1 78 ? 4.229 0.041 1.515 1.00 89.94 78 ILE A N 1
ATOM 578 C CA . ILE A 1 78 ? 4.622 0.928 2.620 1.00 89.94 78 ILE A CA 1
ATOM 579 C C . ILE A 1 78 ? 3.452 1.845 2.993 1.00 89.94 78 ILE A C 1
ATOM 581 O O . ILE A 1 78 ? 3.131 1.986 4.172 1.00 89.94 78 ILE A O 1
ATOM 585 N N . ALA A 1 79 ? 2.782 2.432 1.999 1.00 88.62 79 ALA A N 1
ATOM 586 C CA . ALA A 1 79 ? 1.624 3.292 2.223 1.00 88.62 79 ALA A CA 1
ATOM 587 C C . ALA A 1 79 ? 0.480 2.539 2.923 1.00 88.62 79 ALA A C 1
ATOM 589 O O . ALA A 1 79 ? -0.040 2.998 3.942 1.00 88.62 79 ALA A O 1
ATOM 590 N N . VAL A 1 80 ? 0.137 1.348 2.424 1.00 91.06 80 VAL A N 1
ATOM 591 C CA . VAL A 1 80 ? -0.882 0.472 3.022 1.00 91.06 80 VAL A CA 1
ATOM 592 C C . VAL A 1 80 ? -0.512 0.090 4.454 1.00 91.06 80 VAL A C 1
ATOM 594 O O . VAL A 1 80 ? -1.355 0.166 5.347 1.00 91.06 80 VAL A O 1
ATOM 597 N N . GLN A 1 81 ? 0.747 -0.278 4.696 1.00 91.81 81 GLN A N 1
ATOM 598 C CA . GLN A 1 81 ? 1.221 -0.655 6.024 1.00 91.81 81 GLN A CA 1
ATOM 599 C C . GLN A 1 81 ? 1.117 0.510 7.019 1.00 91.81 81 GLN A C 1
ATOM 601 O O . GLN A 1 81 ? 0.630 0.306 8.129 1.00 91.81 81 GLN A O 1
ATOM 606 N N . ASN A 1 82 ? 1.476 1.733 6.615 1.00 91.00 82 ASN A N 1
ATOM 607 C CA . ASN A 1 82 ? 1.325 2.926 7.456 1.00 91.00 82 ASN A CA 1
ATOM 608 C C . ASN A 1 82 ? -0.140 3.155 7.871 1.00 91.00 82 ASN A C 1
ATOM 610 O O . ASN A 1 82 ? -0.411 3.461 9.029 1.00 91.00 82 ASN A O 1
ATOM 614 N N . ILE A 1 83 ? -1.095 2.958 6.957 1.00 89.94 83 ILE A N 1
ATOM 615 C CA . ILE A 1 83 ? -2.531 3.082 7.256 1.00 89.94 83 ILE A CA 1
ATOM 616 C C . ILE A 1 83 ? -2.977 2.003 8.248 1.00 89.94 83 ILE A C 1
ATOM 618 O O . ILE A 1 83 ? -3.655 2.306 9.229 1.00 89.94 83 ILE A O 1
ATOM 622 N N . ILE A 1 84 ? -2.594 0.745 8.014 1.00 90.94 84 ILE A N 1
ATOM 623 C CA . ILE A 1 84 ? -2.938 -0.377 8.900 1.00 90.94 84 ILE A CA 1
ATOM 624 C C . ILE A 1 84 ? -2.388 -0.137 10.308 1.00 90.94 84 ILE A C 1
ATOM 626 O O . ILE A 1 84 ? -3.099 -0.351 11.291 1.00 90.94 84 ILE A O 1
ATOM 630 N N . GLU A 1 85 ? -1.145 0.333 10.417 1.00 92.38 85 GLU A N 1
ATOM 631 C CA . GLU A 1 85 ? -0.521 0.694 11.691 1.00 92.38 85 GLU A CA 1
ATOM 632 C C . GLU A 1 85 ? -1.275 1.816 12.400 1.00 92.38 85 GLU A C 1
ATOM 634 O O . GLU A 1 85 ? -1.577 1.674 13.582 1.00 92.38 85 GLU A O 1
ATOM 639 N N . ALA A 1 86 ? -1.643 2.884 11.692 1.00 90.75 86 ALA A N 1
ATOM 640 C CA . ALA A 1 86 ? -2.405 3.994 12.255 1.00 90.75 86 ALA A CA 1
ATOM 641 C C . ALA A 1 86 ? -3.784 3.549 12.778 1.00 90.75 86 ALA A C 1
ATOM 643 O O . ALA A 1 86 ? -4.179 3.903 13.892 1.00 90.75 86 ALA A O 1
ATOM 644 N N . VAL A 1 87 ? -4.502 2.711 12.020 1.00 88.44 87 VAL A N 1
ATOM 645 C CA . VAL A 1 87 ? -5.789 2.136 12.452 1.00 88.44 87 VAL A CA 1
ATOM 646 C C . VAL A 1 87 ? -5.590 1.242 13.679 1.00 88.44 87 VAL A C 1
ATOM 648 O O . VAL A 1 87 ? -6.302 1.384 14.672 1.00 88.44 87 VAL A O 1
ATOM 651 N N . ARG A 1 88 ? -4.590 0.355 13.666 1.00 89.81 88 ARG A N 1
ATOM 652 C CA . ARG A 1 88 ? -4.282 -0.520 14.810 1.00 89.81 88 ARG A CA 1
ATOM 653 C C . ARG A 1 88 ? -3.860 0.259 16.049 1.00 89.81 88 ARG A C 1
ATOM 655 O O . ARG A 1 88 ? -4.270 -0.095 17.147 1.00 89.81 88 ARG A O 1
ATOM 662 N N . LYS A 1 89 ? -3.090 1.333 15.890 1.00 91.31 89 LYS A N 1
ATOM 663 C CA . LYS A 1 89 ? -2.692 2.232 16.980 1.00 91.31 89 LYS A CA 1
ATOM 664 C C . LYS A 1 89 ? -3.907 2.888 17.633 1.00 91.31 89 LYS A C 1
ATOM 666 O O . LYS A 1 89 ? -3.923 3.049 18.848 1.00 91.31 89 LYS A O 1
ATOM 671 N N . LYS A 1 90 ? -4.927 3.230 16.841 1.00 87.25 90 LYS A N 1
ATOM 672 C CA . LYS A 1 90 ? -6.170 3.825 17.339 1.00 87.25 90 LYS A CA 1
ATOM 673 C C . LYS A 1 90 ? -7.090 2.820 18.039 1.00 87.25 90 LYS A C 1
ATOM 675 O O . LYS A 1 90 ? -7.648 3.153 19.078 1.00 87.25 90 LYS A O 1
ATOM 680 N N . TYR A 1 91 ? -7.264 1.621 17.481 1.00 85.19 91 TYR A N 1
ATOM 681 C CA . TYR A 1 91 ? -8.288 0.668 17.947 1.00 85.19 91 TYR A CA 1
ATOM 682 C C . TYR A 1 91 ? -7.747 -0.534 18.729 1.00 85.19 91 TYR A C 1
ATOM 684 O O . TYR A 1 91 ? -8.524 -1.285 19.315 1.00 85.19 91 TYR A O 1
ATOM 692 N N . GLY A 1 92 ? -6.432 -0.747 18.758 1.00 86.44 92 GLY A N 1
ATOM 693 C CA . GLY A 1 92 ? -5.809 -1.864 19.465 1.00 86.44 92 GLY A CA 1
ATOM 694 C C . GLY A 1 92 ? -6.391 -3.217 19.046 1.00 86.44 92 GLY A C 1
ATOM 695 O O . GLY A 1 92 ? -6.428 -3.554 17.863 1.00 86.44 92 GLY A O 1
ATOM 696 N N . SER A 1 93 ? -6.874 -3.987 20.024 1.00 83.00 93 SER A N 1
ATOM 697 C CA . SER A 1 93 ? -7.503 -5.299 19.813 1.00 83.00 93 SER A CA 1
ATOM 698 C C . SER A 1 93 ? -8.863 -5.241 19.111 1.00 83.00 93 SER A C 1
ATOM 700 O O . SER A 1 93 ? -9.345 -6.270 18.651 1.00 83.00 93 SER A O 1
ATOM 702 N N . GLN A 1 94 ? -9.475 -4.058 19.014 1.00 82.81 94 GLN A N 1
ATOM 703 C CA . GLN A 1 94 ? -10.732 -3.834 18.297 1.00 82.81 94 GLN A CA 1
ATOM 704 C C . GLN A 1 94 ? -10.504 -3.437 16.831 1.00 82.81 94 GLN A C 1
ATOM 706 O O . GLN A 1 94 ? -11.454 -3.076 16.138 1.00 82.81 94 GLN A O 1
ATOM 711 N N . ALA A 1 95 ? -9.254 -3.457 16.353 1.00 85.00 95 ALA A N 1
ATOM 712 C CA . ALA A 1 95 ? -8.959 -3.159 14.960 1.00 85.00 95 ALA A CA 1
ATOM 713 C C . ALA A 1 95 ? -9.653 -4.177 14.029 1.00 85.00 95 ALA A C 1
ATOM 715 O O . ALA A 1 95 ? -9.550 -5.382 14.266 1.00 85.00 95 ALA A O 1
ATOM 716 N N . PRO A 1 96 ? -10.343 -3.714 12.973 1.00 85.12 96 PRO A N 1
ATOM 717 C CA . PRO A 1 96 ? -11.039 -4.591 12.037 1.00 85.12 96 PRO A CA 1
ATOM 718 C C . PRO A 1 96 ? -10.061 -5.363 11.143 1.00 85.12 96 PRO A C 1
ATOM 720 O O . PRO A 1 96 ? -8.891 -4.999 11.007 1.00 85.12 96 PRO A O 1
ATOM 723 N N . ASP A 1 97 ? -10.568 -6.383 10.451 1.00 87.69 97 ASP A N 1
ATOM 724 C CA . ASP A 1 97 ? -9.843 -7.007 9.342 1.00 87.69 97 ASP A CA 1
ATOM 725 C C . ASP A 1 97 ? -9.662 -6.021 8.183 1.00 87.69 97 ASP A C 1
ATOM 727 O O . ASP A 1 97 ? -10.536 -5.196 7.904 1.00 87.69 97 ASP A O 1
ATOM 731 N N . PHE A 1 98 ? -8.551 -6.132 7.457 1.00 88.50 98 PHE A N 1
ATOM 732 C CA . PHE A 1 98 ? -8.202 -5.197 6.388 1.00 88.50 98 PHE A CA 1
ATOM 733 C C . PHE A 1 98 ? -8.403 -5.806 4.999 1.00 88.50 98 PHE A C 1
ATOM 735 O O . PHE A 1 98 ? -7.944 -6.913 4.708 1.00 88.50 98 PHE A O 1
ATOM 742 N N . GLN A 1 99 ? -9.036 -5.045 4.107 1.00 89.44 99 GLN A N 1
ATOM 743 C CA . GLN A 1 99 ? -9.110 -5.337 2.675 1.00 89.44 99 GLN A CA 1
ATOM 744 C C . GLN A 1 99 ? -8.459 -4.200 1.895 1.00 89.44 99 GLN A C 1
ATOM 746 O O . GLN A 1 99 ? -8.751 -3.035 2.141 1.00 89.44 99 GLN A O 1
ATOM 751 N N . VAL A 1 100 ? -7.588 -4.528 0.947 1.00 88.75 100 VAL A N 1
ATOM 752 C CA . VAL A 1 100 ? -6.814 -3.552 0.179 1.00 88.75 100 VAL A CA 1
ATOM 753 C C . VAL A 1 100 ? -7.083 -3.742 -1.303 1.00 88.75 100 VAL A C 1
ATOM 755 O O . VAL A 1 100 ? -6.883 -4.827 -1.854 1.00 88.75 100 VAL A O 1
ATOM 758 N N . PHE A 1 101 ? -7.518 -2.666 -1.947 1.00 88.31 101 PHE A N 1
ATOM 759 C CA . PHE A 1 101 ? -7.722 -2.585 -3.382 1.00 88.31 101 PHE A CA 1
ATOM 760 C C . PHE A 1 101 ? -6.587 -1.785 -4.006 1.00 88.31 101 PHE A C 1
ATOM 762 O O . PHE A 1 101 ? -6.487 -0.577 -3.805 1.00 88.31 101 PHE A O 1
ATOM 769 N N . PHE A 1 102 ? -5.760 -2.468 -4.787 1.00 88.06 102 PHE A N 1
ATOM 770 C CA . PHE A 1 102 ? -4.727 -1.848 -5.604 1.00 88.06 102 PHE A CA 1
ATOM 771 C C . PHE A 1 102 ? -5.319 -1.492 -6.968 1.00 88.06 102 PHE A C 1
ATOM 773 O O . PHE A 1 102 ? -5.867 -2.355 -7.666 1.00 88.06 102 PHE A O 1
ATOM 780 N N . ASN A 1 103 ? -5.247 -0.217 -7.331 1.00 85.62 103 ASN A N 1
ATOM 781 C CA . ASN A 1 103 ? -5.789 0.310 -8.573 1.00 85.62 103 ASN A CA 1
ATOM 782 C C . ASN A 1 103 ? -4.726 1.113 -9.318 1.00 85.62 103 ASN A C 1
ATOM 784 O O . ASN A 1 103 ? -4.043 1.949 -8.737 1.00 85.62 103 ASN A O 1
ATOM 788 N N . ASP A 1 104 ? -4.656 0.914 -10.626 1.00 82.56 104 ASP A N 1
ATOM 789 C CA . ASP A 1 104 ? -3.779 1.642 -11.537 1.00 82.56 104 ASP A CA 1
ATOM 790 C C . ASP A 1 104 ? -4.372 1.566 -12.953 1.00 82.56 104 ASP A C 1
ATOM 792 O O . ASP A 1 104 ? -5.467 1.028 -13.154 1.00 82.56 104 ASP A O 1
ATOM 796 N N . HIS A 1 105 ? -3.653 2.087 -13.939 1.00 80.62 105 HIS A N 1
ATOM 797 C CA . HIS A 1 105 ? -3.945 1.913 -15.349 1.00 80.62 105 HIS A CA 1
ATOM 798 C C . HIS A 1 105 ? -4.062 0.428 -15.725 1.00 80.62 105 HIS A C 1
ATOM 800 O O . HIS A 1 105 ? -3.394 -0.444 -15.169 1.00 80.62 105 HIS A O 1
ATOM 806 N N . THR A 1 106 ? -4.885 0.130 -16.732 1.00 81.00 106 THR A N 1
ATOM 807 C CA . THR A 1 106 ? -5.098 -1.241 -17.231 1.00 81.00 106 THR A CA 1
ATOM 808 C C . THR A 1 106 ? -3.827 -1.880 -17.790 1.00 81.00 106 THR A C 1
ATOM 810 O O . THR A 1 106 ? -3.707 -3.103 -17.761 1.00 81.00 106 THR A O 1
ATOM 813 N N . ALA A 1 107 ? -2.878 -1.065 -18.261 1.00 84.56 107 ALA A N 1
ATOM 814 C CA . ALA A 1 107 ? -1.567 -1.501 -18.737 1.00 84.56 107 ALA A CA 1
ATOM 815 C C . ALA A 1 107 ? -0.542 -1.739 -17.612 1.00 84.56 107 ALA A C 1
ATOM 817 O O . ALA A 1 107 ? 0.567 -2.188 -17.893 1.00 84.56 107 ALA A O 1
ATOM 818 N N . ASN A 1 108 ? -0.876 -1.433 -16.354 1.00 86.50 108 ASN A N 1
ATOM 819 C CA . ASN A 1 108 ? 0.025 -1.666 -15.232 1.00 86.50 108 ASN A CA 1
ATOM 820 C C . ASN A 1 108 ? 0.299 -3.163 -15.028 1.00 86.50 108 ASN A C 1
ATOM 822 O O . ASN A 1 108 ? -0.596 -4.008 -15.151 1.00 86.50 108 ASN A O 1
ATOM 826 N N . ASP A 1 109 ? 1.532 -3.492 -14.645 1.00 89.44 109 ASP A N 1
ATOM 827 C CA . ASP A 1 109 ? 1.933 -4.871 -14.386 1.00 89.44 109 ASP A CA 1
ATOM 828 C C . ASP A 1 109 ? 1.517 -5.324 -12.980 1.00 89.44 109 ASP A C 1
ATOM 830 O O . ASP A 1 109 ? 2.305 -5.428 -12.034 1.00 89.44 109 ASP A O 1
ATOM 834 N N . PHE A 1 110 ? 0.234 -5.651 -12.856 1.00 89.69 110 PHE A N 1
ATOM 835 C CA . PHE A 1 110 ? -0.304 -6.240 -11.638 1.00 89.69 110 PHE A CA 1
ATOM 836 C C . PHE A 1 110 ? 0.311 -7.606 -11.307 1.00 89.69 110 PHE A C 1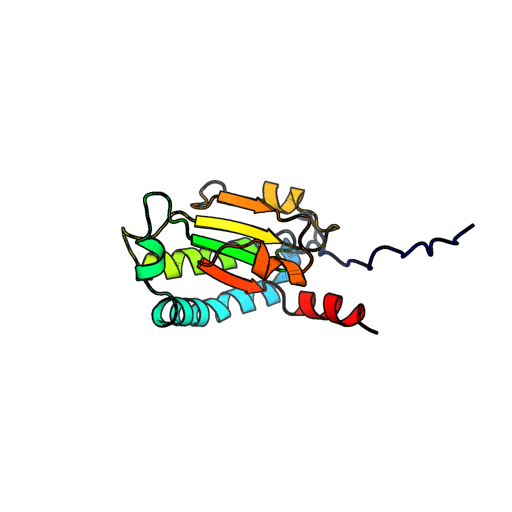
ATOM 838 O O . PHE A 1 110 ? 0.264 -8.002 -10.147 1.00 89.69 110 PHE A O 1
ATOM 845 N N . ASN A 1 111 ? 0.877 -8.343 -12.270 1.00 91.19 111 ASN A N 1
ATOM 846 C CA . ASN A 1 111 ? 1.492 -9.637 -11.965 1.00 91.19 111 ASN A CA 1
ATOM 847 C C . ASN A 1 111 ? 2.751 -9.428 -11.122 1.00 91.19 111 ASN A C 1
ATOM 849 O O . ASN A 1 111 ? 2.907 -10.090 -10.097 1.00 91.19 111 ASN A O 1
ATOM 853 N N . THR A 1 112 ? 3.585 -8.454 -11.494 1.00 90.44 112 THR A N 1
ATOM 854 C CA . THR A 1 112 ? 4.734 -8.037 -10.678 1.00 90.44 112 THR A CA 1
ATOM 855 C C . THR A 1 112 ? 4.289 -7.520 -9.306 1.00 90.44 112 THR A C 1
ATOM 857 O O . THR A 1 112 ? 4.879 -7.892 -8.289 1.00 90.44 112 THR A O 1
ATOM 860 N N . LEU A 1 113 ? 3.209 -6.732 -9.237 1.00 91.25 113 LEU A N 1
ATOM 861 C CA . LEU A 1 113 ? 2.650 -6.278 -7.958 1.00 91.25 113 LEU A CA 1
ATOM 862 C C . LEU A 1 113 ? 2.231 -7.460 -7.062 1.00 91.25 113 LEU A C 1
ATOM 864 O O . LEU A 1 113 ? 2.622 -7.531 -5.902 1.00 91.25 113 LEU A O 1
ATOM 868 N N . PHE A 1 114 ? 1.450 -8.411 -7.582 1.00 91.75 114 PHE A N 1
ATOM 869 C CA . PHE A 1 114 ? 0.974 -9.551 -6.793 1.00 91.75 114 PHE A CA 1
ATOM 870 C C . PHE A 1 114 ? 2.093 -10.521 -6.415 1.00 91.75 114 PHE A C 1
ATOM 872 O O . PHE A 1 114 ? 2.059 -11.071 -5.316 1.00 91.75 114 PHE A O 1
ATOM 879 N N . ALA A 1 115 ? 3.092 -10.700 -7.281 1.00 91.06 115 ALA A N 1
ATOM 880 C CA . ALA A 1 115 ? 4.268 -11.515 -6.990 1.00 91.06 115 ALA A CA 1
ATOM 881 C C . ALA A 1 115 ? 5.165 -10.896 -5.903 1.00 91.06 115 ALA A C 1
ATOM 883 O O . ALA A 1 115 ? 5.859 -11.625 -5.201 1.00 91.06 115 ALA A O 1
ATOM 884 N N . SER A 1 116 ? 5.137 -9.568 -5.749 1.00 90.62 116 SER A N 1
ATOM 885 C CA . SER A 1 116 ? 5.925 -8.832 -4.751 1.00 90.62 116 SER A CA 1
ATOM 886 C C . SER A 1 116 ? 5.169 -8.531 -3.453 1.00 90.62 116 SER A C 1
ATOM 888 O O . SER A 1 116 ? 5.714 -7.863 -2.571 1.00 90.62 116 SER A O 1
ATOM 890 N N . LEU A 1 117 ? 3.937 -9.033 -3.295 1.00 91.75 117 LEU A N 1
ATOM 891 C CA . LEU A 1 117 ? 3.185 -8.859 -2.055 1.00 91.75 117 LEU A CA 1
ATOM 892 C C . LEU A 1 117 ? 3.950 -9.444 -0.860 1.00 91.75 117 LEU A C 1
ATOM 894 O O . LEU A 1 117 ? 4.423 -10.582 -0.937 1.00 91.75 117 LEU A O 1
ATOM 898 N N . PRO A 1 118 ? 3.983 -8.741 0.287 1.00 89.94 118 PRO A N 1
ATOM 899 C CA . PRO A 1 118 ? 4.562 -9.294 1.499 1.00 89.94 118 PRO A CA 1
ATOM 900 C C . PRO A 1 118 ? 3.874 -10.621 1.880 1.00 89.94 118 PRO A C 1
ATOM 902 O O . PRO A 1 118 ? 2.633 -10.682 1.915 1.00 89.94 118 PRO A O 1
ATOM 905 N N . PRO A 1 119 ? 4.642 -11.690 2.166 1.00 88.12 119 PRO A N 1
ATOM 906 C CA . PRO A 1 119 ? 4.078 -12.988 2.529 1.00 88.12 119 PRO A CA 1
ATOM 907 C C . PRO A 1 119 ? 3.331 -12.928 3.869 1.00 88.12 119 PRO A C 1
ATOM 909 O O . PRO A 1 119 ? 2.255 -13.502 3.991 1.00 88.12 119 PRO A O 1
ATOM 912 N N . GLU A 1 120 ? 3.836 -12.151 4.830 1.00 87.69 120 GLU A N 1
ATOM 913 C CA . GLU A 1 120 ? 3.270 -11.992 6.181 1.00 87.69 120 GLU A CA 1
ATOM 914 C C . GLU A 1 120 ? 2.251 -10.840 6.286 1.00 87.69 120 GLU A C 1
ATOM 916 O O . GLU A 1 120 ? 2.057 -10.232 7.341 1.00 87.69 120 GLU A O 1
ATOM 921 N N . ARG A 1 121 ? 1.604 -10.477 5.173 1.00 90.19 121 ARG A N 1
ATOM 922 C CA . ARG A 1 121 ? 0.636 -9.373 5.162 1.00 90.19 121 ARG A CA 1
ATOM 923 C C . ARG A 1 121 ? -0.589 -9.692 6.023 1.00 90.19 121 ARG A C 1
ATOM 925 O O . ARG A 1 121 ? -1.161 -10.774 5.947 1.00 90.19 121 ARG A O 1
ATOM 932 N N . ASN A 1 122 ? -1.065 -8.686 6.750 1.00 87.81 122 ASN A N 1
ATOM 933 C CA . ASN A 1 122 ? -2.266 -8.776 7.583 1.00 87.81 122 ASN A CA 1
ATOM 934 C C . ASN A 1 122 ? -3.516 -8.198 6.893 1.00 87.81 122 ASN A C 1
ATOM 936 O O . ASN A 1 122 ? -4.349 -7.560 7.535 1.00 87.81 122 ASN A O 1
ATOM 940 N N . TYR A 1 123 ? -3.608 -8.346 5.570 1.00 91.25 123 TYR A N 1
ATOM 941 C CA . TYR A 1 123 ? -4.711 -7.820 4.771 1.00 91.25 123 TYR A CA 1
ATOM 942 C C . TYR A 1 123 ? -5.001 -8.690 3.548 1.00 91.25 123 TYR A C 1
ATOM 944 O O . TYR A 1 123 ? -4.111 -9.317 2.962 1.00 91.25 123 TYR A O 1
ATOM 952 N N . TYR A 1 124 ? -6.257 -8.673 3.113 1.00 91.12 124 TYR A N 1
ATOM 953 C CA . TYR A 1 124 ? -6.675 -9.288 1.859 1.00 91.12 124 TYR A CA 1
ATOM 954 C C . TYR A 1 124 ? -6.406 -8.330 0.700 1.00 91.12 124 TYR A C 1
ATOM 956 O O . TYR A 1 124 ? -6.935 -7.224 0.673 1.00 91.12 124 TYR A O 1
ATOM 964 N N . ALA A 1 125 ? -5.588 -8.749 -0.262 1.00 90.75 125 ALA A N 1
ATOM 965 C CA . ALA A 1 125 ? -5.236 -7.950 -1.432 1.00 90.75 125 ALA A CA 1
ATOM 966 C C . ALA A 1 125 ? -6.146 -8.280 -2.622 1.00 90.75 125 ALA A C 1
ATOM 968 O O . ALA A 1 125 ? -6.358 -9.452 -2.940 1.00 90.75 125 ALA A O 1
ATOM 969 N N . ARG A 1 126 ? -6.635 -7.256 -3.323 1.00 87.44 126 ARG A N 1
ATOM 970 C CA . ARG A 1 126 ? -7.365 -7.396 -4.588 1.00 87.44 126 ARG A CA 1
ATOM 971 C C . ARG A 1 126 ? -6.912 -6.325 -5.575 1.00 87.44 126 ARG A C 1
ATOM 973 O O . ARG A 1 126 ? -6.596 -5.212 -5.172 1.00 87.44 126 ARG A O 1
ATOM 980 N N . SER A 1 127 ? -6.901 -6.643 -6.870 1.00 80.12 127 SER A N 1
ATOM 981 C CA . SER A 1 127 ? -6.764 -5.613 -7.908 1.00 80.12 127 SER A CA 1
ATOM 982 C C . SER A 1 127 ? -8.138 -5.200 -8.386 1.00 80.12 127 SER A C 1
ATOM 984 O O . SER A 1 127 ? -9.016 -6.036 -8.609 1.00 80.12 127 SER A O 1
ATOM 986 N N . SER A 1 128 ? -8.311 -3.902 -8.575 1.00 66.75 128 SER A N 1
ATOM 987 C CA . SER A 1 128 ? -9.478 -3.357 -9.248 1.00 66.75 128 SER A CA 1
ATOM 988 C C . SER A 1 128 ? -9.094 -3.026 -10.687 1.00 66.75 128 SER A C 1
ATOM 990 O O . SER A 1 128 ? -8.812 -1.884 -11.016 1.00 66.75 128 SER A O 1
ATOM 992 N N . ARG A 1 129 ? -9.048 -4.035 -11.566 1.00 56.19 129 ARG A N 1
ATOM 993 C CA . ARG A 1 129 ? -8.616 -3.869 -12.971 1.00 56.19 129 ARG A CA 1
ATOM 994 C C . ARG A 1 129 ? -9.544 -2.997 -13.844 1.00 56.19 129 ARG A C 1
ATOM 996 O O . ARG A 1 129 ? -9.282 -2.877 -15.034 1.00 56.19 129 ARG A O 1
ATOM 1003 N N . VAL A 1 130 ? -10.652 -2.453 -13.326 1.00 49.03 130 VAL A N 1
ATOM 1004 C CA . VAL A 1 130 ? -11.756 -1.989 -14.196 1.00 49.03 130 VAL A CA 1
ATOM 1005 C C . VAL A 1 130 ? -12.547 -0.788 -13.671 1.00 49.03 130 VAL A C 1
ATOM 1007 O O . VAL A 1 130 ? -13.654 -0.551 -14.143 1.00 49.03 130 VAL A O 1
ATOM 1010 N N . LEU A 1 131 ? -12.054 -0.023 -12.695 1.00 48.09 131 LEU A N 1
ATOM 1011 C CA . LEU A 1 131 ? -12.826 1.126 -12.214 1.00 48.09 131 LEU A CA 1
ATOM 1012 C C . LEU A 1 131 ? -12.268 2.427 -12.790 1.00 48.09 131 LEU A C 1
ATOM 1014 O O . LEU A 1 131 ? -11.186 2.852 -12.388 1.00 48.09 131 LEU A O 1
ATOM 1018 N N . PRO A 1 132 ? -13.004 3.096 -13.700 1.00 52.22 132 PRO A N 1
ATOM 1019 C CA . PRO A 1 132 ? -12.750 4.494 -13.992 1.00 52.22 132 PRO A CA 1
ATOM 1020 C C . PRO A 1 132 ? -12.703 5.263 -12.673 1.00 52.22 132 PRO A C 1
ATOM 1022 O O . PRO A 1 132 ? -13.502 4.994 -11.771 1.00 52.22 132 PRO A O 1
ATOM 1025 N N . TRP A 1 133 ? -11.800 6.238 -12.573 1.00 50.97 133 TRP A N 1
ATOM 1026 C CA . TRP A 1 133 ? -11.624 7.081 -11.384 1.00 50.97 133 TRP A CA 1
ATOM 1027 C C . TRP A 1 133 ? -12.958 7.621 -10.827 1.00 50.97 133 TRP A C 1
ATOM 1029 O O . TRP A 1 133 ? -13.147 7.730 -9.617 1.00 50.97 133 TRP A O 1
ATOM 1039 N N . SER A 1 134 ? -13.931 7.871 -11.710 1.00 50.41 134 SER A N 1
ATOM 1040 C CA . SER A 1 134 ? -15.288 8.325 -11.386 1.00 50.41 134 SER A CA 1
ATOM 1041 C C . SER A 1 134 ? -16.170 7.313 -10.634 1.00 50.41 134 SER A C 1
ATOM 1043 O O . SER A 1 134 ? -17.129 7.725 -9.984 1.00 5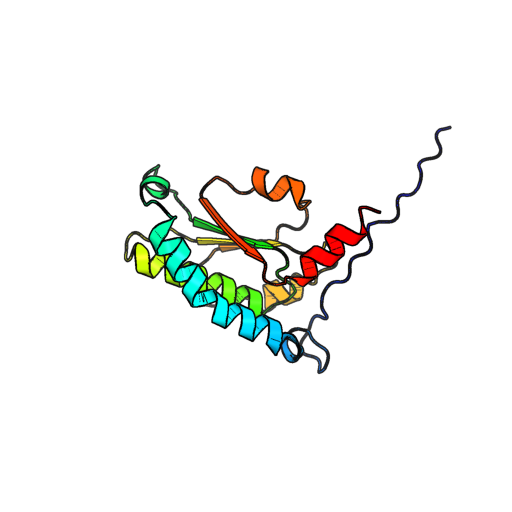0.41 134 SER A O 1
ATOM 1045 N N . ILE A 1 135 ? -15.880 6.006 -10.689 1.00 51.56 135 ILE A N 1
ATOM 1046 C CA . ILE A 1 135 ? -16.717 4.937 -10.101 1.00 51.56 135 ILE A CA 1
ATOM 1047 C C . ILE A 1 135 ? -16.116 4.380 -8.801 1.00 51.56 135 ILE A C 1
ATOM 1049 O O . ILE A 1 135 ? -16.807 3.719 -8.027 1.00 51.56 135 ILE A O 1
ATOM 1053 N N . ILE A 1 136 ? -14.859 4.695 -8.490 1.00 50.19 136 ILE A N 1
ATOM 1054 C CA . ILE A 1 136 ? -14.196 4.271 -7.246 1.00 50.19 136 ILE A CA 1
ATOM 1055 C C . ILE A 1 136 ? -14.989 4.699 -5.991 1.00 50.19 136 ILE A C 1
ATOM 1057 O O . ILE A 1 136 ? -15.206 3.858 -5.114 1.00 50.19 136 ILE A O 1
ATOM 1061 N N . PRO A 1 137 ? -15.571 5.918 -5.925 1.00 47.19 137 PRO A N 1
ATOM 1062 C CA . PRO A 1 137 ? -16.460 6.312 -4.831 1.00 47.19 137 PRO A CA 1
ATOM 1063 C C . PRO A 1 137 ? -17.814 5.583 -4.798 1.00 47.19 137 PRO A C 1
ATOM 1065 O O . PRO A 1 137 ? -18.597 5.827 -3.886 1.00 47.19 137 PRO A O 1
ATOM 1068 N N . ARG A 1 138 ? -18.143 4.741 -5.780 1.00 47.19 138 ARG A N 1
ATOM 1069 C CA . ARG A 1 138 ? -19.392 3.961 -5.840 1.00 47.19 138 ARG A CA 1
ATOM 1070 C C . ARG A 1 138 ? -19.189 2.477 -5.534 1.00 47.19 138 ARG A C 1
ATOM 1072 O O . ARG A 1 138 ? -20.128 1.845 -5.067 1.00 47.19 138 ARG A O 1
ATOM 1079 N N . VAL A 1 139 ? -17.998 1.929 -5.790 1.00 49.50 139 VAL A N 1
ATOM 1080 C CA . VAL A 1 139 ? -17.709 0.491 -5.609 1.00 49.50 139 VAL A CA 1
ATOM 1081 C C . VAL A 1 139 ? -17.045 0.187 -4.268 1.00 49.50 139 VAL A C 1
ATOM 1083 O O . VAL A 1 139 ? -17.211 -0.913 -3.751 1.00 49.50 139 VAL A O 1
ATOM 1086 N N . VAL A 1 140 ? -16.343 1.153 -3.669 1.00 49.78 140 VAL A N 1
ATOM 1087 C CA . VAL A 1 140 ? -15.781 0.997 -2.321 1.00 49.78 140 VAL A CA 1
ATOM 1088 C C . VAL A 1 140 ? -16.847 1.401 -1.284 1.00 49.78 140 VAL A C 1
ATOM 1090 O O . VAL A 1 140 ? -17.252 2.570 -1.284 1.00 49.78 140 VAL A O 1
ATOM 1093 N N . PRO A 1 141 ? -17.331 0.484 -0.416 1.00 45.28 141 PRO A N 1
ATOM 1094 C CA . PRO A 1 141 ? -18.290 0.782 0.659 1.00 45.28 141 PRO A CA 1
ATOM 1095 C C . PRO A 1 141 ? -17.767 1.862 1.645 1.00 45.28 141 PRO A C 1
ATOM 1097 O O . PRO A 1 141 ? -16.635 2.324 1.503 1.00 45.28 141 PRO A O 1
ATOM 1100 N N . PRO A 1 142 ? -18.560 2.325 2.632 1.00 45.69 142 PRO A N 1
ATOM 1101 C CA . PRO A 1 142 ? -18.384 3.639 3.275 1.00 45.69 142 PRO A CA 1
ATOM 1102 C C . PRO A 1 142 ? -17.154 3.807 4.189 1.00 45.69 142 PRO A C 1
ATOM 1104 O O . PRO A 1 142 ? -16.925 4.905 4.687 1.00 45.69 142 PRO A O 1
ATOM 1107 N N . PHE A 1 143 ? -16.332 2.781 4.400 1.00 50.56 143 PHE A N 1
ATOM 1108 C CA . PHE A 1 143 ? -15.185 2.839 5.313 1.00 50.56 143 PHE A CA 1
ATOM 1109 C C . PHE A 1 143 ? -13.914 3.144 4.518 1.00 50.56 143 PHE A C 1
ATOM 1111 O O . PHE A 1 143 ? -13.392 2.254 3.852 1.00 50.56 143 PHE A O 1
ATOM 1118 N N . ARG A 1 144 ? -13.472 4.411 4.505 1.00 57.41 144 ARG A N 1
ATOM 1119 C CA . ARG A 1 144 ? -12.495 4.902 3.517 1.00 57.41 144 ARG A CA 1
ATOM 1120 C C . ARG A 1 144 ? -11.244 5.515 4.138 1.00 57.41 144 ARG A C 1
ATOM 1122 O O . ARG A 1 144 ? -11.322 6.554 4.782 1.00 57.41 144 ARG A O 1
ATOM 1129 N N . ALA A 1 145 ? -10.090 4.943 3.797 1.00 54.47 145 ALA A N 1
ATOM 1130 C CA . ALA A 1 145 ? -8.851 5.691 3.599 1.00 54.47 145 ALA A CA 1
ATOM 1131 C C . ALA A 1 145 ? -8.474 5.595 2.112 1.00 54.47 145 ALA A C 1
ATOM 1133 O O . ALA A 1 145 ? -8.367 4.494 1.565 1.00 54.47 145 ALA A O 1
ATOM 1134 N N . LEU A 1 146 ? -8.334 6.750 1.458 1.00 54.03 146 LEU A N 1
ATOM 1135 C CA . LEU A 1 146 ? -7.920 6.865 0.063 1.00 54.03 146 LEU A CA 1
ATOM 1136 C C . LEU A 1 146 ? -6.474 7.343 0.033 1.00 54.03 146 LEU A C 1
ATOM 1138 O O . LEU A 1 146 ? -6.194 8.428 0.543 1.00 54.03 146 LEU A O 1
ATOM 1142 N N . PHE A 1 147 ? -5.580 6.560 -0.565 1.00 57.31 147 PHE A N 1
ATOM 1143 C CA . PHE A 1 147 ? -4.205 6.994 -0.775 1.00 57.31 147 PHE A CA 1
ATOM 1144 C C . PHE A 1 147 ? -3.892 7.094 -2.263 1.00 57.31 147 PHE A C 1
ATOM 1146 O O . PHE A 1 147 ? -4.383 6.318 -3.082 1.00 57.31 147 PHE A O 1
ATOM 1153 N N . LEU A 1 148 ? -3.109 8.115 -2.588 1.00 52.56 148 LEU A N 1
ATOM 1154 C CA . LEU A 1 148 ? -2.548 8.364 -3.902 1.00 52.56 148 LEU A CA 1
ATOM 1155 C C . LEU A 1 148 ? -1.047 8.159 -3.754 1.00 52.56 148 LEU A C 1
ATOM 1157 O O . LEU A 1 148 ? -0.352 9.049 -3.263 1.00 52.56 148 LEU A O 1
ATOM 1161 N N . CYS A 1 149 ? -0.551 6.981 -4.132 1.00 50.22 149 CYS A N 1
ATOM 1162 C CA . CYS A 1 149 ? 0.881 6.694 -4.063 1.00 50.22 149 CYS A CA 1
ATOM 1163 C C . CYS A 1 149 ? 1.694 7.531 -5.073 1.00 50.22 149 CYS A C 1
ATOM 1165 O O . CYS A 1 149 ? 2.913 7.647 -4.927 1.00 50.22 149 CYS A O 1
ATOM 1167 N N . ASP A 1 150 ? 1.040 8.159 -6.060 1.00 51.88 150 ASP A N 1
ATOM 1168 C CA . ASP A 1 150 ? 1.716 9.002 -7.040 1.00 51.88 150 ASP A CA 1
ATOM 1169 C C . ASP A 1 150 ? 0.950 10.308 -7.353 1.00 51.88 150 ASP A C 1
ATOM 1171 O O . ASP A 1 150 ? -0.112 10.272 -7.983 1.00 51.88 150 ASP A O 1
ATOM 1175 N N . PRO A 1 151 ? 1.470 11.496 -6.981 1.00 45.09 151 PRO A N 1
ATOM 1176 C CA . PRO A 1 151 ? 0.892 12.764 -7.426 1.00 45.09 151 PRO A CA 1
ATOM 1177 C C . PRO A 1 151 ? 0.990 12.961 -8.952 1.00 45.09 151 PRO A C 1
ATOM 1179 O O . PRO A 1 151 ? 0.289 13.818 -9.492 1.00 45.09 151 PRO A O 1
ATOM 1182 N N . LEU A 1 152 ? 1.812 12.181 -9.674 1.00 43.41 152 LEU A N 1
ATOM 1183 C CA . LEU A 1 152 ? 1.885 12.219 -11.140 1.00 43.41 152 LEU A CA 1
ATOM 1184 C C . LEU A 1 152 ? 0.779 11.409 -11.830 1.00 43.41 152 LEU A C 1
ATOM 1186 O O . LEU A 1 152 ? 0.445 11.731 -12.971 1.00 43.41 152 LEU A O 1
ATOM 1190 N N . ALA A 1 153 ? 0.139 10.449 -11.150 1.00 47.69 153 ALA A N 1
ATOM 1191 C CA . ALA A 1 153 ? -1.009 9.720 -11.705 1.00 47.69 153 ALA A CA 1
ATOM 1192 C C . ALA A 1 153 ? -2.186 10.664 -12.046 1.00 47.69 153 ALA A C 1
ATOM 1194 O O . ALA A 1 153 ? -2.958 10.416 -12.972 1.00 47.69 153 ALA A O 1
ATOM 1195 N N . LEU A 1 154 ? -2.276 11.814 -11.364 1.00 39.53 154 LEU A N 1
ATOM 1196 C CA . LEU A 1 154 ? -3.252 12.869 -11.656 1.00 39.53 154 LEU A CA 1
ATOM 1197 C C . LEU A 1 154 ? -2.989 13.604 -12.981 1.00 39.53 154 LEU A C 1
ATOM 1199 O O . LEU A 1 154 ? -3.944 14.049 -13.620 1.00 39.53 154 LEU A O 1
ATOM 1203 N N . LYS A 1 155 ? -1.731 13.722 -13.433 1.00 38.75 155 LYS A N 1
ATOM 1204 C CA . LYS A 1 155 ? -1.418 14.408 -14.702 1.00 38.75 155 LYS A CA 1
ATOM 1205 C C . LYS A 1 155 ? -1.884 13.609 -15.919 1.00 38.75 155 LYS A C 1
ATOM 1207 O O . LYS A 1 155 ? -2.369 14.214 -16.871 1.00 38.75 155 LYS A O 1
ATOM 1212 N N . GLY A 1 156 ? -1.822 12.276 -15.865 1.00 40.25 156 GLY A N 1
ATOM 1213 C CA . GLY A 1 156 ? -2.361 11.410 -16.922 1.00 40.25 156 GLY A CA 1
ATOM 1214 C C . GLY A 1 156 ? -3.879 11.549 -17.085 1.00 40.25 156 GLY A C 1
ATOM 1215 O O . GLY A 1 156 ? -4.383 11.585 -18.203 1.00 40.25 156 GLY A O 1
ATOM 1216 N N . ALA A 1 157 ? -4.613 11.731 -15.981 1.00 36.44 157 ALA A N 1
ATOM 1217 C CA . ALA A 1 157 ? -6.064 11.933 -16.011 1.00 36.44 157 ALA A CA 1
ATOM 1218 C C . ALA A 1 157 ? -6.481 13.317 -16.548 1.00 36.44 157 ALA A C 1
ATOM 1220 O O . ALA A 1 157 ? -7.536 13.444 -17.165 1.00 36.44 157 ALA A O 1
ATOM 1221 N N . GLN A 1 158 ? -5.663 14.354 -16.339 1.00 31.16 158 GLN A N 1
ATOM 1222 C CA . GLN A 1 158 ? -5.944 15.712 -16.829 1.00 31.16 158 GLN A CA 1
ATOM 1223 C C . GLN A 1 158 ? -5.582 15.915 -18.311 1.00 31.16 158 GLN A C 1
ATOM 1225 O O . GLN A 1 158 ? -6.106 16.834 -18.939 1.00 31.16 158 GLN A O 1
ATOM 1230 N N . GLY A 1 159 ? -4.733 15.056 -18.886 1.00 31.64 159 GLY A N 1
ATOM 1231 C CA . GLY A 1 159 ? -4.392 15.075 -20.314 1.00 31.64 159 GLY A CA 1
ATOM 1232 C C . GLY A 1 159 ? -5.491 14.539 -21.240 1.00 31.64 159 GLY A C 1
ATOM 1233 O O . GLY A 1 159 ? -5.499 14.881 -22.414 1.00 31.64 159 GLY A O 1
ATOM 1234 N N . ALA A 1 160 ? -6.444 13.762 -20.715 1.00 32.06 160 ALA A N 1
ATOM 1235 C CA . ALA A 1 160 ? -7.574 13.208 -21.471 1.00 32.06 160 ALA A CA 1
ATOM 1236 C C . ALA A 1 160 ? -8.823 14.121 -21.490 1.00 32.06 160 ALA A C 1
ATOM 1238 O O . ALA A 1 160 ? -9.873 13.726 -21.992 1.00 32.06 160 ALA A O 1
ATOM 1239 N N . ALA A 1 161 ? -8.726 15.327 -20.915 1.00 30.78 161 ALA A N 1
ATOM 1240 C CA . ALA A 1 161 ? -9.801 16.321 -20.850 1.00 30.78 161 ALA A CA 1
ATOM 1241 C C . ALA A 1 161 ? -9.490 17.590 -21.671 1.00 30.78 161 ALA A C 1
ATOM 1243 O O . ALA A 1 161 ? -9.924 18.686 -21.307 1.00 30.78 161 ALA A O 1
ATOM 1244 N N . ARG A 1 162 ? -8.718 17.455 -22.756 1.00 29.73 162 ARG A N 1
ATOM 1245 C CA . ARG A 1 162 ? -8.509 18.507 -23.758 1.00 29.73 162 ARG A CA 1
ATOM 1246 C C . ARG A 1 162 ? -8.795 17.989 -25.153 1.00 29.73 162 ARG A C 1
ATOM 1248 O O . ARG A 1 162 ? -8.385 16.845 -25.432 1.00 29.73 162 ARG A O 1
#

pLDDT: mean 73.59, std 18.68, range [29.73, 92.38]

Foldseek 3Di:
DDPDPPPDDQDFDAFAFDDDCRGCANVVVVLLVVLVVCLVVLLVCCLPPPDPVQQPPDDAREAEEEEESCALDDSNVSNVVSNQVSQCVNQPVNRHQYEYEYEYALPGDVVSNVVPDDPPDRHHYDYPNDDDPVCPVVPDPDRDDYHYSDPCSVVSVVVVVD